Protein AF-A0A445MA29-F1 (afdb_monomer)

Radius of gyration: 37.19 Å; Cα contacts (8 Å, |Δi|>4): 54; chains: 1; bounding box: 99×43×76 Å

Mean predicted aligned error: 20.13 Å

Secondary structure (DSSP, 8-state):
----------------------------------------HHHHHHHHHHHHHHHHHHHHHHHHHHHHTTTT--S--SS-TT-SS-HHHHSPPPPTT--------B-SSS-HHHHHHHHHHHHHHTT--HHHHHHHHHHTB-GGGG-

Sequence (147 aa):
MTHYVNNLPHFSSESDQAPSGDAAKRSEPAPSASSRSFPDPDTLSYSTDSLREQLRLVNQMIYDVRRTQRTKDEHGDGPLRCSPFVQEIQDAPIPSHFRLPMLEAYDGSSNLTEHVTAFHVQMTLYGMSDAIMCQAFLTTLRGIARG

Structure (mmCIF, N/CA/C/O backbone):
data_AF-A0A445MA29-F1
#
_entry.id   AF-A0A445MA29-F1
#
loop_
_atom_site.group_PDB
_atom_site.id
_atom_site.type_symbol
_atom_site.label_atom_id
_atom_site.label_alt_id
_atom_site.label_comp_id
_atom_site.label_asym_id
_atom_site.label_entity_id
_atom_site.label_seq_id
_atom_site.pdbx_PDB_ins_code
_atom_site.Cartn_x
_atom_site.Cartn_y
_atom_site.Cartn_z
_atom_site.occupancy
_atom_site.B_iso_or_equiv
_atom_site.auth_seq_id
_atom_site.auth_comp_id
_atom_site.auth_asym_id
_atom_site.auth_atom_id
_atom_site.pdbx_PDB_model_num
ATOM 1 N N . MET A 1 1 ? 29.373 -14.436 -48.875 1.00 37.41 1 MET A N 1
ATOM 2 C CA . MET A 1 1 ? 30.508 -15.315 -49.219 1.00 37.41 1 MET A CA 1
ATOM 3 C C . MET A 1 1 ? 31.718 -14.404 -49.406 1.00 37.41 1 MET A C 1
ATOM 5 O O . MET A 1 1 ? 31.734 -13.678 -50.385 1.00 37.41 1 MET A O 1
ATOM 9 N N . THR A 1 2 ? 32.387 -14.080 -48.291 1.00 41.22 2 THR A N 1
ATOM 10 C CA . THR A 1 2 ? 33.820 -14.361 -48.008 1.00 41.22 2 THR A CA 1
ATOM 11 C C . THR A 1 2 ? 34.720 -13.184 -48.465 1.00 41.22 2 THR A C 1
ATOM 13 O O . THR A 1 2 ? 34.418 -12.552 -49.461 1.00 41.22 2 THR A O 1
ATOM 16 N N . HIS A 1 3 ? 35.769 -12.714 -47.784 1.00 51.44 3 HIS A N 1
ATOM 17 C CA . HIS A 1 3 ? 36.640 -13.259 -46.742 1.00 51.44 3 HIS A CA 1
ATOM 18 C C . HIS A 1 3 ? 37.098 -12.123 -45.797 1.00 51.44 3 HIS A C 1
ATOM 20 O O . HIS A 1 3 ? 37.588 -11.098 -46.266 1.00 51.44 3 HIS A O 1
ATOM 26 N N . TYR A 1 4 ? 36.978 -12.312 -44.479 1.00 45.53 4 TYR A N 1
ATOM 27 C CA . TYR A 1 4 ? 37.671 -11.493 -43.475 1.00 45.53 4 TYR A CA 1
ATOM 28 C C . TYR A 1 4 ? 39.027 -12.155 -43.204 1.00 45.53 4 TYR A C 1
ATOM 30 O O . TYR A 1 4 ? 39.082 -13.302 -42.758 1.00 45.53 4 TYR A O 1
ATOM 38 N N . VAL A 1 5 ? 40.112 -11.473 -43.560 1.00 48.50 5 VAL A N 1
ATOM 39 C CA . VAL A 1 5 ? 41.488 -11.956 -43.396 1.00 48.50 5 VAL A CA 1
ATOM 40 C C . VAL A 1 5 ? 41.967 -11.668 -41.973 1.00 48.50 5 VAL A C 1
ATOM 42 O O . VAL A 1 5 ? 42.330 -10.546 -41.636 1.00 48.50 5 VAL A O 1
ATOM 45 N N . ASN A 1 6 ? 41.958 -12.695 -41.124 1.00 43.78 6 ASN A N 1
ATOM 46 C CA . ASN A 1 6 ? 42.646 -12.668 -39.837 1.00 43.78 6 ASN A CA 1
ATOM 47 C C . ASN A 1 6 ? 44.111 -13.060 -40.048 1.00 43.78 6 ASN A C 1
ATOM 49 O O . ASN A 1 6 ? 44.419 -14.233 -40.240 1.00 43.78 6 ASN A O 1
ATOM 53 N N . ASN A 1 7 ? 45.002 -12.072 -39.987 1.00 45.50 7 ASN A N 1
ATOM 54 C CA . ASN A 1 7 ? 46.437 -12.282 -39.826 1.00 45.50 7 ASN A CA 1
ATOM 55 C C . ASN A 1 7 ? 46.759 -12.269 -38.326 1.00 45.50 7 ASN A C 1
ATOM 57 O O . ASN A 1 7 ? 46.736 -11.208 -37.706 1.00 45.50 7 ASN A O 1
ATOM 61 N N . LEU A 1 8 ? 47.067 -13.432 -37.749 1.00 46.25 8 LEU A N 1
ATOM 62 C CA . LEU A 1 8 ? 47.659 -13.550 -36.414 1.00 46.25 8 LEU A CA 1
ATOM 63 C C . LEU A 1 8 ? 49.019 -14.254 -36.558 1.00 46.25 8 LEU A C 1
ATOM 65 O O . LEU A 1 8 ? 49.078 -15.287 -37.228 1.00 46.25 8 LEU A O 1
ATOM 69 N N . PRO A 1 9 ? 50.118 -13.712 -36.003 1.00 53.41 9 PRO A N 1
ATOM 70 C CA . PRO A 1 9 ? 51.442 -14.271 -36.226 1.00 53.41 9 PRO A CA 1
ATOM 71 C C . PRO A 1 9 ? 51.655 -15.562 -35.427 1.00 53.41 9 PRO A C 1
ATOM 73 O O . PRO A 1 9 ? 51.328 -15.661 -34.245 1.00 53.41 9 PRO A O 1
ATOM 76 N N . HIS A 1 10 ? 52.233 -16.539 -36.121 1.00 46.25 10 HIS A N 1
ATOM 77 C CA . HIS A 1 10 ? 52.768 -17.791 -35.603 1.00 46.25 10 HIS A CA 1
ATOM 78 C C . HIS A 1 10 ? 53.838 -17.528 -34.530 1.00 46.25 10 HIS A C 1
ATOM 80 O O . HIS A 1 10 ? 54.829 -16.850 -34.799 1.00 46.25 10 HIS A O 1
ATOM 86 N N . PHE A 1 11 ? 53.682 -18.112 -33.341 1.00 40.25 11 PHE A N 1
ATOM 87 C CA . PHE A 1 11 ? 54.782 -18.261 -32.387 1.00 40.25 11 PHE A CA 1
ATOM 88 C C . PHE A 1 11 ? 55.570 -19.528 -32.745 1.00 40.25 11 PHE A C 1
ATOM 90 O O . PHE A 1 11 ? 55.042 -20.635 -32.656 1.00 40.25 11 PHE A O 1
ATOM 97 N N . SER A 1 12 ? 56.821 -19.361 -33.178 1.00 41.19 12 SER A N 1
ATOM 98 C CA . SER A 1 12 ? 57.777 -20.457 -33.366 1.00 41.19 12 SER A CA 1
ATOM 99 C C . SER A 1 12 ? 58.316 -20.914 -32.010 1.00 41.19 12 SER A C 1
ATOM 101 O O . SER A 1 12 ? 58.897 -20.117 -31.275 1.00 41.19 12 SER A O 1
ATOM 103 N N . SER A 1 13 ? 58.149 -22.195 -31.686 1.00 42.84 13 SER A N 1
ATOM 104 C CA . SER A 1 13 ? 58.848 -22.858 -30.583 1.00 42.84 13 SER A CA 1
ATOM 105 C C . SER A 1 13 ? 59.940 -23.742 -31.164 1.00 42.84 13 SER A C 1
ATOM 107 O O . SER A 1 13 ? 59.623 -24.769 -31.747 1.00 42.84 13 SER A O 1
ATOM 109 N N . GLU A 1 14 ? 61.204 -23.355 -31.000 1.00 37.28 14 GLU A N 1
ATOM 110 C CA . GLU A 1 14 ? 62.332 -24.278 -31.145 1.00 37.28 14 GLU A CA 1
ATOM 111 C C . GLU A 1 14 ? 63.560 -23.727 -30.411 1.00 37.28 14 GLU A C 1
ATOM 113 O O . GLU A 1 14 ? 64.074 -22.663 -30.756 1.00 37.28 14 GLU A O 1
ATOM 118 N N . SER A 1 15 ? 64.017 -24.443 -29.383 1.00 41.97 15 SER A N 1
ATOM 119 C CA . SER A 1 15 ? 65.421 -24.438 -28.965 1.00 41.97 15 SER A CA 1
ATOM 120 C C . SER A 1 15 ? 65.683 -25.655 -28.075 1.00 41.97 15 SER A C 1
ATOM 122 O O . SER A 1 15 ? 65.501 -25.608 -26.860 1.00 41.97 15 SER A O 1
ATOM 124 N N . ASP A 1 16 ? 66.093 -26.751 -28.707 1.00 48.88 16 ASP A N 1
ATOM 125 C CA . ASP A 1 16 ? 66.859 -27.819 -28.068 1.00 48.88 16 ASP A CA 1
ATOM 126 C C . ASP A 1 16 ? 68.346 -27.556 -28.342 1.00 48.88 16 ASP A C 1
ATOM 128 O O . ASP A 1 16 ? 68.702 -27.372 -29.502 1.00 48.88 16 ASP A O 1
ATOM 132 N N . GLN A 1 17 ? 69.189 -27.528 -27.295 1.00 35.84 17 GLN A N 1
ATOM 133 C CA . GLN A 1 17 ? 70.524 -28.165 -27.222 1.00 35.84 17 GLN A CA 1
ATOM 134 C C . GLN A 1 17 ? 71.219 -27.812 -25.876 1.00 35.84 17 GLN A C 1
ATOM 136 O O . GLN A 1 17 ? 71.584 -26.666 -25.627 1.00 35.84 17 GLN A O 1
ATOM 141 N N . ALA A 1 18 ? 71.456 -28.815 -25.021 1.00 43.41 18 ALA A N 1
ATOM 142 C CA . ALA A 1 18 ? 72.474 -28.827 -23.943 1.00 43.41 18 ALA A CA 1
ATOM 143 C C . ALA A 1 18 ? 73.755 -29.546 -24.481 1.00 43.41 18 ALA A C 1
ATOM 145 O O . ALA A 1 18 ? 73.629 -30.112 -25.573 1.00 43.41 18 ALA A O 1
ATOM 146 N N . PRO A 1 19 ? 74.948 -29.653 -23.816 1.00 55.12 19 PRO A N 1
ATOM 147 C CA . PRO A 1 19 ? 75.119 -29.994 -22.387 1.00 55.12 19 PRO A CA 1
ATOM 148 C C . PRO A 1 19 ? 76.464 -29.558 -21.721 1.00 55.12 19 PRO A C 1
ATOM 150 O O . PRO A 1 19 ? 77.256 -28.816 -22.291 1.00 55.12 19 PRO A O 1
ATOM 153 N N . SER A 1 20 ? 76.746 -30.154 -20.550 1.00 37.94 20 SER A N 1
ATOM 154 C CA . SER A 1 20 ? 78.060 -30.326 -19.888 1.00 37.94 20 SER A CA 1
ATOM 155 C C . SER A 1 20 ? 78.390 -29.268 -18.831 1.00 37.94 20 SER A C 1
ATOM 157 O O . SER A 1 20 ? 78.545 -28.101 -19.145 1.00 37.94 20 SER A O 1
ATOM 159 N N . GLY A 1 21 ? 78.545 -29.562 -17.544 1.00 37.03 21 GLY A N 1
ATOM 160 C CA . GLY A 1 21 ? 78.676 -30.820 -16.819 1.00 37.03 21 GLY A CA 1
ATOM 161 C C . GLY A 1 21 ? 79.677 -30.563 -15.695 1.00 37.03 21 GLY A C 1
ATOM 162 O O . GLY A 1 21 ? 80.783 -30.143 -15.997 1.00 37.03 21 GLY A O 1
ATOM 163 N N . ASP A 1 22 ? 79.300 -30.764 -14.432 1.00 37.75 22 ASP A N 1
ATOM 164 C CA . ASP A 1 22 ? 80.197 -31.422 -13.479 1.00 37.75 22 ASP A CA 1
ATOM 165 C C . ASP A 1 22 ? 79.484 -31.821 -12.186 1.00 37.75 22 ASP A C 1
ATOM 167 O O . ASP A 1 22 ? 78.630 -31.115 -11.648 1.00 37.75 22 ASP A O 1
ATOM 171 N N . ALA A 1 23 ? 79.834 -33.014 -11.724 1.00 49.81 23 ALA A N 1
ATOM 172 C CA . ALA A 1 23 ? 79.249 -33.693 -10.587 1.00 49.81 23 ALA A CA 1
ATOM 173 C C . ALA A 1 23 ? 80.063 -33.428 -9.314 1.00 49.81 23 ALA A C 1
ATOM 175 O O . ALA A 1 23 ? 81.262 -33.685 -9.283 1.00 49.81 23 ALA A O 1
ATOM 176 N N . ALA A 1 24 ? 79.406 -33.054 -8.212 1.00 45.00 24 ALA A N 1
ATOM 177 C CA . ALA A 1 24 ? 79.986 -33.205 -6.877 1.00 45.00 24 ALA A CA 1
ATOM 178 C C . ALA A 1 24 ? 78.914 -33.462 -5.803 1.00 45.00 24 ALA A C 1
ATOM 180 O O . ALA A 1 24 ? 78.226 -32.572 -5.320 1.00 45.00 24 ALA A O 1
ATOM 181 N N . LYS A 1 25 ? 78.792 -34.751 -5.476 1.00 50.47 25 LYS A N 1
ATOM 182 C CA . LYS A 1 25 ? 78.419 -35.384 -4.199 1.00 50.47 25 LYS A CA 1
ATOM 183 C C . LYS A 1 25 ? 77.868 -34.504 -3.052 1.00 50.47 25 LYS A C 1
ATOM 185 O O . LYS A 1 25 ? 78.606 -33.766 -2.417 1.00 50.47 25 LYS A O 1
ATOM 190 N N . ARG A 1 26 ? 76.636 -34.860 -2.655 1.00 47.38 26 ARG A N 1
ATOM 191 C CA . ARG A 1 26 ? 76.197 -35.292 -1.303 1.00 47.38 26 ARG A CA 1
ATOM 192 C C . ARG A 1 26 ? 76.564 -34.389 -0.110 1.00 47.38 26 ARG A C 1
ATOM 194 O O . ARG A 1 26 ? 77.706 -34.404 0.335 1.00 47.38 26 ARG A O 1
ATOM 201 N N . SER A 1 27 ? 75.546 -33.833 0.554 1.00 42.06 27 SER A N 1
ATOM 202 C CA . SER A 1 27 ? 75.093 -34.205 1.919 1.00 42.06 27 SER A CA 1
ATOM 203 C C . SER A 1 27 ? 74.172 -33.111 2.477 1.00 42.06 27 SER A C 1
ATOM 205 O O . SER A 1 27 ? 74.617 -31.983 2.654 1.00 42.06 27 SER A O 1
ATOM 207 N N . GLU A 1 28 ? 72.920 -33.441 2.807 1.00 49.16 28 GLU A N 1
ATOM 208 C CA . GLU A 1 28 ? 72.206 -32.691 3.852 1.00 49.16 28 GLU A CA 1
ATOM 209 C C . GLU A 1 28 ? 72.849 -32.997 5.209 1.00 49.16 28 GLU A C 1
ATOM 211 O O . GLU A 1 28 ? 73.175 -34.155 5.495 1.00 49.16 28 GLU A O 1
ATOM 216 N N . PRO A 1 29 ? 73.009 -31.966 6.048 1.00 41.38 29 PRO A N 1
ATOM 217 C CA . PRO A 1 29 ? 72.404 -32.044 7.374 1.00 41.38 29 PRO A CA 1
ATOM 218 C C . PRO A 1 29 ? 71.803 -30.701 7.844 1.00 41.38 29 PRO A C 1
ATOM 220 O O . PRO A 1 29 ? 72.526 -29.721 7.953 1.00 41.38 29 PRO A O 1
ATOM 223 N N . ALA A 1 30 ? 70.501 -30.723 8.164 1.00 51.03 30 ALA A N 1
ATOM 224 C CA . ALA A 1 30 ? 69.778 -30.073 9.280 1.00 51.03 30 ALA A CA 1
ATOM 225 C C . ALA A 1 30 ? 70.009 -28.570 9.654 1.00 51.03 30 ALA A C 1
ATOM 227 O O . ALA A 1 30 ? 71.062 -27.980 9.442 1.00 51.03 30 ALA A O 1
ATOM 228 N N . PRO A 1 31 ? 68.992 -27.906 10.246 1.00 50.22 31 PRO A N 1
ATOM 229 C CA . PRO A 1 31 ? 68.698 -26.491 10.035 1.00 50.22 31 PRO A CA 1
ATOM 230 C C . PRO A 1 31 ? 69.471 -25.566 10.984 1.00 50.22 31 PRO A C 1
ATOM 232 O O . PRO A 1 31 ? 69.507 -25.783 12.193 1.00 50.22 31 PRO A O 1
ATOM 235 N N . SER A 1 32 ? 70.028 -24.476 10.452 1.00 44.81 32 SER A N 1
ATOM 236 C CA . SER A 1 32 ? 70.578 -23.391 11.272 1.00 44.81 32 SER A CA 1
ATOM 237 C C . SER A 1 32 ? 69.551 -22.271 11.416 1.00 44.81 32 SER A C 1
ATOM 239 O O . SER A 1 32 ? 69.158 -21.620 10.45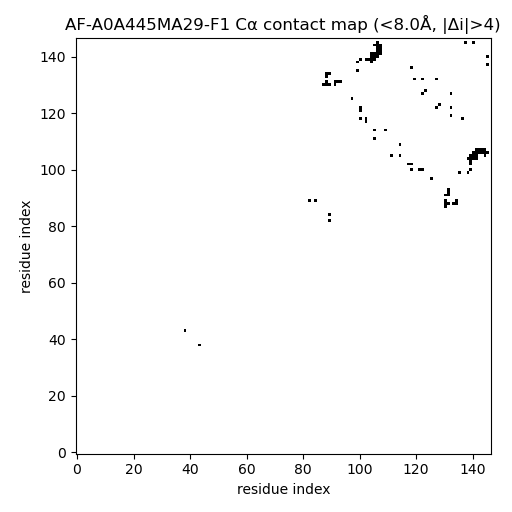1 1.00 44.81 32 SER A O 1
ATOM 241 N N . ALA A 1 33 ? 69.097 -22.126 12.658 1.00 52.62 33 ALA A N 1
ATOM 242 C CA . ALA A 1 33 ? 68.126 -21.183 13.183 1.00 52.62 33 ALA A CA 1
ATOM 243 C C . ALA A 1 33 ? 68.180 -19.781 12.546 1.00 52.62 33 ALA A C 1
ATOM 245 O O . ALA A 1 33 ? 69.069 -18.980 12.828 1.00 52.62 33 ALA A O 1
ATOM 246 N N . SER A 1 34 ? 67.144 -19.441 11.774 1.00 52.72 34 SER A N 1
ATOM 247 C CA . SER A 1 34 ? 66.673 -18.060 11.725 1.00 52.72 34 SER A CA 1
ATOM 248 C C . SER A 1 34 ? 65.843 -17.853 12.985 1.00 52.72 34 SER A C 1
ATOM 250 O O . SER A 1 34 ? 64.715 -18.342 13.082 1.00 52.72 34 SER A O 1
ATOM 252 N N . SER A 1 35 ? 66.437 -17.198 13.979 1.00 49.97 35 SER A N 1
ATOM 253 C CA . SER A 1 35 ? 65.765 -16.756 15.196 1.00 49.97 35 SER A CA 1
ATOM 254 C C . SER A 1 35 ? 64.657 -15.766 14.832 1.00 49.97 35 SER A C 1
ATOM 256 O O . SER A 1 35 ? 64.826 -14.551 14.918 1.00 49.97 35 SER A O 1
ATOM 258 N N . ARG A 1 36 ? 63.499 -16.282 14.409 1.00 58.41 36 ARG A N 1
ATOM 259 C CA . ARG A 1 36 ? 62.233 -15.568 14.534 1.00 58.41 36 ARG A CA 1
ATOM 260 C C . ARG A 1 36 ? 62.003 -15.419 16.029 1.00 58.41 36 ARG A C 1
ATOM 262 O O . ARG A 1 36 ? 61.590 -16.367 16.689 1.00 58.41 36 ARG A O 1
ATOM 269 N N . SER A 1 37 ? 62.324 -14.241 16.554 1.00 59.72 37 SER A N 1
ATOM 270 C CA . SER A 1 37 ? 61.771 -13.802 17.828 1.00 59.72 37 SER A CA 1
ATOM 271 C C . SER A 1 37 ? 60.254 -13.904 17.695 1.00 59.72 37 SER A C 1
ATOM 273 O O . SER A 1 37 ? 59.644 -13.179 16.905 1.00 59.72 37 SER A O 1
ATOM 275 N N . PHE A 1 38 ? 59.666 -14.895 18.361 1.00 61.19 38 PHE A N 1
ATOM 276 C CA . PHE A 1 38 ? 58.225 -14.968 18.517 1.00 61.19 38 PHE A CA 1
ATOM 277 C C . PHE A 1 38 ? 57.830 -13.751 19.359 1.00 61.19 38 PHE A C 1
ATOM 279 O O . PHE A 1 38 ? 58.426 -13.561 20.422 1.00 61.19 38 PHE A O 1
ATOM 286 N N . PRO A 1 39 ? 56.906 -12.892 18.893 1.00 62.53 39 PRO A N 1
ATOM 287 C CA . PRO A 1 39 ? 56.434 -11.791 19.716 1.00 62.53 39 PRO A CA 1
ATOM 288 C C . PRO A 1 39 ? 55.879 -12.362 21.023 1.00 62.53 39 PRO A C 1
ATOM 290 O O . PRO A 1 39 ? 55.182 -13.378 21.011 1.00 62.53 39 PRO A O 1
ATOM 293 N N . ASP A 1 40 ? 56.255 -11.720 22.126 1.00 60.44 40 ASP A N 1
ATOM 294 C CA . ASP A 1 40 ? 55.889 -12.083 23.493 1.00 60.44 40 ASP A CA 1
ATOM 295 C C . ASP A 1 40 ? 54.380 -12.411 23.586 1.00 60.44 40 ASP A C 1
ATOM 297 O O . ASP A 1 40 ? 53.569 -11.575 23.156 1.00 60.44 40 ASP A O 1
ATOM 301 N N . PRO A 1 41 ? 53.978 -13.610 24.068 1.00 60.84 41 PRO A N 1
ATOM 302 C CA . PRO A 1 41 ? 52.575 -14.036 24.123 1.00 60.84 41 PRO A CA 1
ATOM 303 C C . PRO A 1 41 ? 51.666 -13.017 24.817 1.00 60.84 41 PRO A C 1
ATOM 305 O O . PRO A 1 41 ? 50.512 -12.847 24.413 1.00 60.84 41 PRO A O 1
ATOM 308 N N . ASP A 1 42 ? 52.204 -12.281 25.786 1.00 58.53 42 ASP A N 1
ATOM 309 C CA . ASP A 1 42 ? 51.459 -11.281 26.541 1.00 58.53 42 ASP A CA 1
ATOM 310 C C . ASP A 1 42 ? 51.049 -10.097 25.646 1.00 58.53 42 ASP A C 1
ATOM 312 O O . ASP A 1 42 ? 49.918 -9.617 25.721 1.00 58.53 42 ASP A O 1
ATOM 316 N N . THR A 1 43 ? 51.899 -9.694 24.692 1.00 60.50 43 THR A N 1
ATOM 317 C CA . THR A 1 43 ? 51.617 -8.579 23.764 1.00 60.50 43 THR A CA 1
ATOM 318 C C . THR A 1 43 ? 50.482 -8.910 22.786 1.00 60.50 43 THR A C 1
ATOM 320 O O . THR A 1 43 ? 49.668 -8.044 22.453 1.00 60.50 43 THR A O 1
ATOM 323 N N . LEU A 1 44 ? 50.381 -10.169 22.342 1.00 60.16 44 LEU A N 1
ATOM 324 C CA . LEU A 1 44 ? 49.274 -10.625 21.492 1.00 60.16 44 LEU A CA 1
ATOM 325 C C . LEU A 1 44 ? 47.985 -10.847 22.295 1.00 60.16 44 LEU A C 1
ATOM 327 O O . LEU A 1 44 ? 46.910 -10.537 2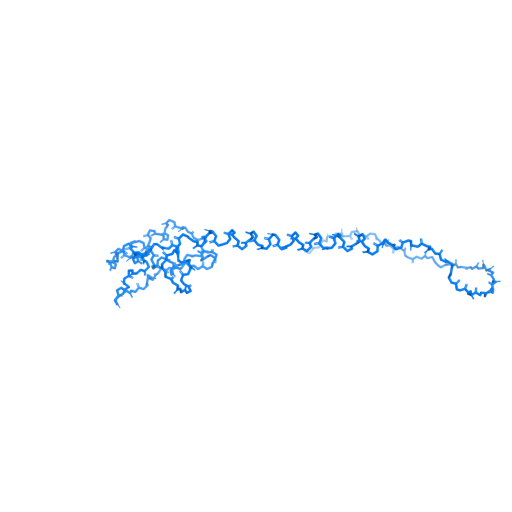1.781 1.00 60.16 44 LEU A O 1
ATOM 331 N N . SER A 1 45 ? 48.075 -11.298 23.552 1.00 69.38 45 SER A N 1
ATOM 332 C CA . SER A 1 45 ? 46.905 -11.468 24.425 1.00 69.38 45 SER A CA 1
ATOM 333 C C . SER A 1 45 ? 46.168 -10.144 24.617 1.00 69.38 45 SER A C 1
ATOM 335 O O . SER A 1 45 ? 45.007 -10.043 24.222 1.00 69.38 45 SER A O 1
ATOM 337 N N . TYR A 1 46 ? 46.863 -9.093 25.076 1.00 66.56 46 TYR A N 1
ATOM 338 C CA . TYR A 1 46 ? 46.256 -7.771 25.288 1.00 66.56 46 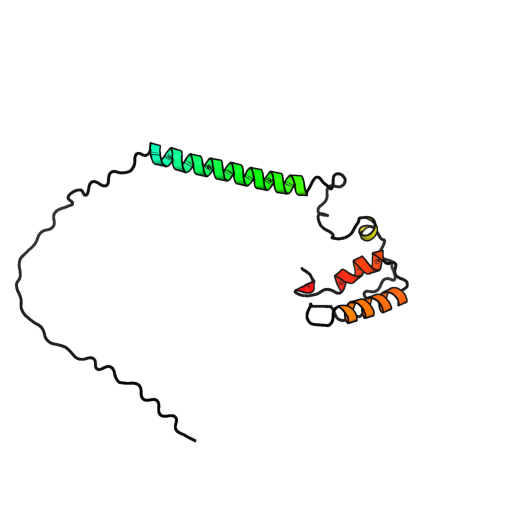TYR A CA 1
ATOM 339 C C . TYR A 1 46 ? 45.628 -7.191 24.012 1.00 66.56 46 TYR A C 1
ATOM 341 O O . TYR A 1 46 ? 44.573 -6.555 24.064 1.00 66.56 46 TYR A O 1
ATOM 349 N N . SER A 1 47 ? 46.242 -7.437 22.850 1.00 80.56 47 SER A N 1
ATOM 350 C CA . SER A 1 47 ? 45.706 -7.019 21.550 1.00 80.56 47 SER A CA 1
ATOM 351 C C . SER A 1 47 ? 44.405 -7.751 21.199 1.00 80.56 47 SER A C 1
ATOM 353 O O . SER A 1 47 ? 43.422 -7.118 20.806 1.00 80.56 47 SER A O 1
ATOM 355 N N . THR A 1 48 ? 44.360 -9.071 21.387 1.00 81.56 48 THR A N 1
ATOM 356 C CA . THR A 1 48 ? 43.158 -9.871 21.106 1.00 81.56 48 THR A CA 1
ATOM 357 C C . THR A 1 48 ? 42.032 -9.635 22.110 1.00 81.56 48 THR A C 1
ATOM 359 O O . THR A 1 48 ? 40.863 -9.616 21.720 1.00 81.56 48 THR A O 1
ATOM 362 N N . ASP A 1 49 ? 42.366 -9.387 23.376 1.00 85.81 49 ASP A N 1
ATOM 363 C CA . ASP A 1 49 ? 41.401 -9.053 24.420 1.00 85.81 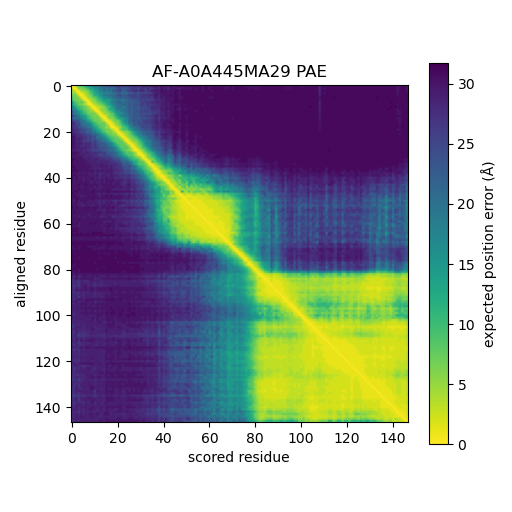49 ASP A CA 1
ATOM 364 C C . ASP A 1 49 ? 40.780 -7.673 24.165 1.00 85.81 49 ASP A C 1
ATOM 366 O O . ASP A 1 49 ? 39.561 -7.525 24.233 1.00 85.81 49 ASP A O 1
ATOM 370 N N . SER A 1 50 ? 41.580 -6.690 23.739 1.00 92.00 50 SER A N 1
ATOM 371 C CA . SER A 1 50 ? 41.083 -5.373 23.317 1.00 92.00 50 SER A CA 1
ATOM 372 C C . SER A 1 50 ? 40.084 -5.471 22.156 1.00 92.00 50 SER A C 1
ATOM 374 O O . SER A 1 50 ? 39.007 -4.875 22.206 1.00 92.00 50 SER A O 1
ATOM 376 N N . LEU A 1 51 ? 40.377 -6.287 21.135 1.00 92.00 51 LEU A N 1
ATOM 377 C CA . LEU A 1 51 ? 39.456 -6.512 20.012 1.00 92.00 51 LEU A CA 1
ATOM 378 C C . LEU A 1 51 ? 38.171 -7.230 20.440 1.00 92.00 51 LEU A C 1
ATOM 380 O O . LEU A 1 51 ? 37.086 -6.908 19.950 1.00 92.00 51 LEU A O 1
ATOM 384 N N . ARG A 1 52 ? 38.273 -8.185 21.371 1.00 92.31 52 ARG A N 1
ATOM 385 C CA . ARG A 1 52 ? 37.110 -8.875 21.937 1.00 92.31 52 ARG A CA 1
ATOM 386 C C . ARG A 1 52 ? 36.206 -7.896 22.677 1.00 92.31 52 ARG A C 1
ATOM 388 O O . ARG A 1 52 ? 34.997 -7.920 22.458 1.00 92.31 52 ARG A O 1
ATOM 395 N N . GLU A 1 53 ? 36.772 -7.016 23.494 1.00 94.94 53 GLU A N 1
ATOM 396 C CA . GLU A 1 53 ? 36.001 -6.006 24.219 1.00 94.94 53 GLU A CA 1
ATOM 397 C C . GLU A 1 53 ? 35.392 -4.960 23.277 1.00 94.94 53 GLU A C 1
ATOM 399 O O . GLU A 1 53 ? 34.213 -4.631 23.405 1.00 94.94 53 GLU A O 1
ATOM 404 N N . GLN A 1 54 ? 36.117 -4.523 22.242 1.00 95.19 54 GLN A N 1
ATOM 405 C CA . GLN A 1 54 ? 35.550 -3.654 21.204 1.00 95.19 54 GLN A CA 1
ATOM 406 C C . GLN A 1 54 ? 34.362 -4.307 20.483 1.00 95.19 54 GLN A C 1
ATOM 408 O O . GLN A 1 54 ? 33.331 -3.662 20.290 1.00 95.19 54 GLN A O 1
ATOM 413 N N . LEU A 1 55 ? 34.452 -5.596 20.138 1.00 95.81 55 LEU A N 1
ATOM 414 C CA . LEU A 1 55 ? 33.344 -6.333 19.527 1.00 95.81 55 LEU A CA 1
ATOM 415 C C . LEU A 1 55 ? 32.133 -6.430 20.468 1.00 95.81 55 LEU A C 1
ATOM 417 O O . LEU A 1 55 ? 30.992 -6.315 20.016 1.00 95.81 55 LEU A O 1
ATOM 421 N N . ARG A 1 56 ? 32.356 -6.607 21.777 1.00 96.19 56 ARG A N 1
ATOM 422 C CA . ARG A 1 56 ? 31.275 -6.604 22.777 1.00 96.19 56 ARG A CA 1
ATOM 423 C C . ARG A 1 56 ? 30.580 -5.251 22.842 1.00 96.19 56 ARG A C 1
ATOM 425 O O . ARG A 1 56 ? 29.352 -5.222 22.795 1.00 96.19 56 ARG A O 1
ATOM 432 N N . LEU A 1 57 ? 31.343 -4.160 22.878 1.00 96.62 57 LEU A N 1
ATOM 433 C CA . LEU A 1 57 ? 30.801 -2.799 22.898 1.00 96.62 57 LEU A CA 1
ATOM 434 C C . LEU A 1 57 ? 30.002 -2.485 21.629 1.00 96.62 57 LEU A C 1
ATOM 436 O O . LEU A 1 57 ? 28.904 -1.939 21.713 1.00 96.62 57 LEU A O 1
ATOM 440 N N . VAL A 1 58 ? 30.499 -2.883 20.456 1.00 96.19 58 VAL A N 1
ATOM 441 C CA . VAL A 1 58 ? 29.778 -2.701 19.187 1.00 96.19 58 VAL A CA 1
ATOM 442 C C . VAL A 1 58 ? 28.479 -3.505 19.175 1.00 96.19 58 VAL A C 1
ATOM 444 O O . VAL A 1 58 ? 27.427 -2.962 18.841 1.00 96.19 58 VAL A O 1
ATOM 447 N N . ASN A 1 59 ? 28.511 -4.774 19.589 1.00 94.81 59 ASN A N 1
ATOM 448 C CA . ASN A 1 59 ? 27.309 -5.606 19.660 1.00 94.81 59 ASN A CA 1
ATOM 449 C C . ASN A 1 59 ? 26.282 -5.056 20.659 1.00 94.81 59 ASN A C 1
ATOM 451 O O . ASN A 1 59 ? 25.081 -5.082 20.382 1.00 94.81 59 ASN A O 1
ATOM 455 N N . GLN A 1 60 ? 26.746 -4.514 21.786 1.00 95.31 60 GLN A N 1
ATOM 456 C CA . GLN A 1 60 ? 25.898 -3.855 22.773 1.00 95.31 60 GLN A CA 1
ATOM 457 C C . GLN A 1 60 ? 25.262 -2.584 22.205 1.00 95.31 60 GLN A C 1
ATOM 459 O O . GLN A 1 60 ? 24.046 -2.433 22.264 1.00 95.31 60 GLN A O 1
ATOM 464 N N . MET A 1 61 ? 26.047 -1.718 21.563 1.00 94.75 61 MET A N 1
ATOM 465 C CA . MET A 1 61 ? 25.532 -0.503 20.934 1.00 94.75 61 MET A CA 1
ATOM 466 C C . MET A 1 61 ? 24.513 -0.826 19.832 1.00 94.75 61 MET A C 1
ATOM 468 O O . MET A 1 61 ? 23.478 -0.174 19.741 1.00 94.75 61 MET A O 1
ATOM 472 N N . ILE A 1 62 ? 24.754 -1.859 19.017 1.00 94.69 62 ILE A N 1
ATOM 473 C CA . ILE A 1 62 ? 23.794 -2.326 18.003 1.00 94.69 62 ILE A CA 1
ATOM 474 C C . ILE A 1 62 ? 22.488 -2.774 18.662 1.00 94.69 62 ILE A C 1
ATOM 476 O O . ILE A 1 62 ? 21.405 -2.468 18.157 1.00 94.69 62 ILE A O 1
ATOM 480 N N . TYR A 1 63 ? 22.573 -3.498 19.778 1.00 92.25 63 TYR A N 1
ATOM 481 C CA . TYR A 1 63 ? 21.399 -3.907 20.537 1.00 92.25 63 TYR A CA 1
ATOM 482 C C . TYR A 1 63 ? 20.636 -2.698 21.090 1.00 92.25 63 TYR A C 1
ATOM 484 O O . TYR A 1 63 ? 19.426 -2.612 20.895 1.00 92.25 63 TYR A O 1
ATOM 492 N N . ASP A 1 64 ? 21.330 -1.737 21.694 1.00 91.00 64 ASP A N 1
ATOM 493 C CA . ASP A 1 64 ? 20.727 -0.543 22.289 1.00 91.00 64 ASP A CA 1
ATOM 494 C C . ASP A 1 64 ? 20.093 0.373 21.236 1.00 91.00 64 ASP A C 1
ATOM 496 O O . ASP A 1 64 ? 18.975 0.856 21.414 1.00 91.00 64 ASP A O 1
ATOM 500 N N . VAL A 1 65 ? 20.734 0.547 20.081 1.00 89.00 65 VAL A N 1
ATOM 501 C CA . VAL A 1 65 ? 20.164 1.284 18.944 1.00 89.00 65 VAL A CA 1
ATOM 502 C C . VAL A 1 65 ? 18.911 0.578 18.418 1.00 89.00 65 VAL A C 1
ATOM 504 O O . VAL A 1 65 ? 17.879 1.211 18.211 1.00 89.00 65 VAL A O 1
ATOM 507 N N . ARG A 1 66 ? 18.942 -0.751 18.266 1.00 85.44 66 ARG A N 1
ATOM 508 C CA . ARG A 1 66 ? 17.755 -1.527 17.863 1.00 85.44 66 ARG A CA 1
ATOM 509 C C . ARG A 1 66 ? 16.656 -1.496 18.921 1.00 85.44 66 ARG A C 1
ATOM 511 O O . ARG A 1 66 ? 15.482 -1.567 18.574 1.00 85.44 66 ARG A O 1
ATOM 518 N N . ARG A 1 67 ? 17.010 -1.413 20.203 1.00 82.81 67 ARG A N 1
ATOM 519 C CA . ARG A 1 67 ? 16.064 -1.330 21.318 1.00 82.81 67 ARG A CA 1
ATOM 520 C C . ARG A 1 67 ? 15.401 0.040 21.376 1.00 82.81 67 ARG A C 1
ATOM 522 O O . ARG A 1 67 ? 14.181 0.096 21.437 1.00 82.81 67 ARG A O 1
ATOM 529 N N . THR A 1 68 ? 16.170 1.120 21.275 1.00 71.69 68 THR A N 1
ATOM 530 C CA . THR A 1 68 ? 15.643 2.498 21.262 1.00 71.69 68 THR A CA 1
ATOM 531 C C . THR A 1 68 ? 14.757 2.765 20.044 1.00 71.69 68 THR A C 1
ATOM 533 O O . THR A 1 68 ? 13.742 3.443 20.164 1.00 71.69 68 THR A O 1
ATOM 536 N N . GLN A 1 69 ? 15.056 2.149 18.896 1.00 64.06 69 GLN A N 1
ATOM 537 C CA . GLN A 1 69 ? 14.163 2.152 17.729 1.00 64.06 69 GLN A CA 1
ATOM 538 C C . GLN A 1 69 ? 12.838 1.402 17.966 1.00 64.06 69 GLN A C 1
ATOM 540 O O . GLN A 1 69 ? 11.860 1.671 17.275 1.00 64.06 69 GLN A O 1
ATOM 545 N N . ARG A 1 70 ? 12.784 0.462 18.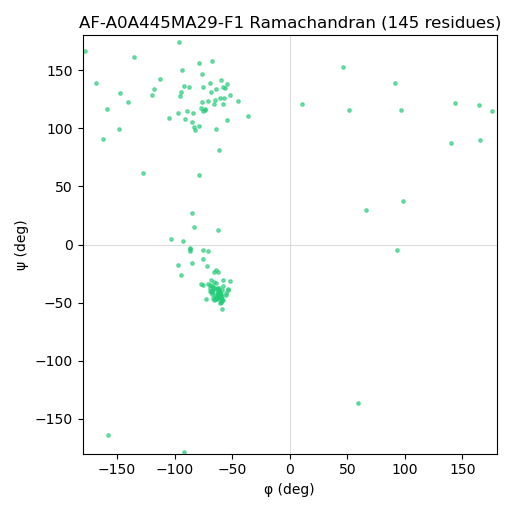923 1.00 62.22 70 ARG A N 1
ATOM 546 C CA . ARG A 1 70 ? 11.596 -0.357 19.224 1.00 62.22 70 ARG A CA 1
ATOM 547 C C . ARG A 1 70 ? 10.747 0.158 20.391 1.00 62.22 70 ARG A C 1
ATOM 549 O O . ARG A 1 70 ? 9.593 -0.239 20.510 1.00 62.22 70 ARG A O 1
ATOM 556 N N . THR A 1 71 ? 11.263 1.034 21.247 1.00 55.38 71 THR A N 1
ATOM 557 C CA . THR A 1 71 ? 10.534 1.527 22.433 1.00 55.38 71 THR A CA 1
ATOM 558 C C . THR A 1 71 ? 9.572 2.685 22.142 1.00 55.38 71 THR A C 1
ATOM 560 O O . THR A 1 71 ? 9.117 3.340 23.072 1.00 55.38 71 THR A O 1
ATOM 563 N N . LYS A 1 72 ? 9.230 2.953 20.872 1.00 57.47 72 LYS A N 1
ATOM 564 C CA . LYS A 1 72 ? 8.117 3.858 20.524 1.00 57.47 72 LYS A CA 1
ATOM 565 C C . LYS A 1 72 ? 6.752 3.149 20.461 1.00 57.47 72 LYS A C 1
ATOM 567 O O . LYS A 1 72 ? 5.739 3.818 20.319 1.00 57.47 72 LYS A O 1
ATOM 572 N N . ASP A 1 73 ? 6.723 1.831 20.650 1.00 55.19 73 ASP A N 1
ATOM 573 C CA . ASP A 1 73 ? 5.501 1.022 20.601 1.00 55.19 73 ASP A CA 1
ATOM 574 C C . ASP A 1 73 ? 5.381 0.180 21.883 1.00 55.19 73 ASP A C 1
ATOM 576 O O . ASP A 1 73 ? 5.438 -1.048 21.854 1.00 55.19 73 ASP A O 1
ATOM 580 N N . GLU A 1 74 ? 5.279 0.821 23.047 1.00 52.00 74 GLU A N 1
ATOM 581 C CA . GLU A 1 74 ? 4.768 0.118 24.225 1.00 52.00 74 GLU A CA 1
ATOM 582 C C . GLU A 1 74 ? 3.243 0.139 24.140 1.00 52.00 74 GLU A C 1
ATOM 584 O O . GLU A 1 74 ? 2.651 1.186 24.379 1.00 52.00 74 GLU A O 1
ATOM 589 N N . HIS A 1 75 ? 2.662 -0.968 23.659 1.00 53.62 75 HIS A N 1
ATOM 590 C CA . HIS A 1 75 ? 1.422 -1.655 24.082 1.00 53.62 75 HIS A CA 1
ATOM 591 C C . HIS A 1 75 ? 1.009 -2.660 22.980 1.00 53.62 75 HIS A C 1
ATOM 593 O O . HIS A 1 75 ? 0.256 -2.315 22.074 1.00 53.62 75 HIS A O 1
A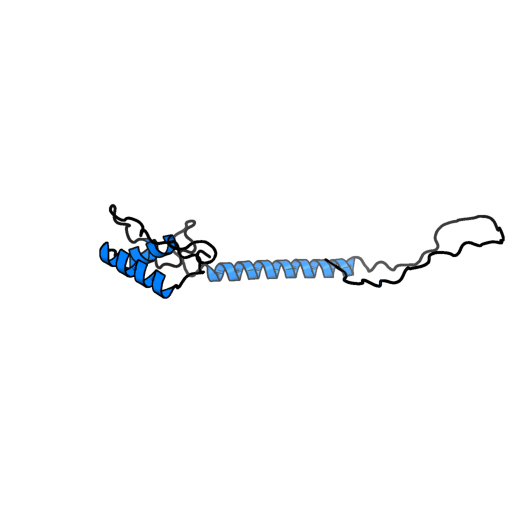TOM 599 N N . GLY A 1 76 ? 1.484 -3.913 23.062 1.00 47.81 76 GLY A N 1
ATOM 600 C CA . GLY A 1 76 ? 0.971 -5.030 22.248 1.00 47.81 76 GLY A CA 1
ATOM 601 C C . GLY A 1 76 ? 2.047 -5.983 21.723 1.00 47.81 76 GLY A C 1
ATOM 602 O O . GLY A 1 76 ? 2.544 -5.819 20.615 1.00 47.81 76 GLY A O 1
ATOM 603 N N . ASP A 1 77 ? 2.399 -6.985 22.526 1.00 56.38 77 ASP A N 1
ATOM 604 C CA . ASP A 1 77 ? 3.332 -8.065 22.191 1.00 56.38 77 ASP A CA 1
ATOM 605 C C . ASP A 1 77 ? 2.696 -9.074 21.213 1.00 56.38 77 ASP A C 1
ATOM 607 O O . ASP A 1 77 ? 1.701 -9.730 21.522 1.00 56.38 77 ASP A O 1
ATOM 611 N N . GLY A 1 78 ? 3.270 -9.177 20.015 1.00 50.66 78 GLY A N 1
ATOM 612 C CA . GLY A 1 78 ? 2.953 -10.156 18.976 1.00 50.66 78 GLY A CA 1
ATOM 613 C C . GLY A 1 78 ? 3.882 -9.969 17.765 1.00 50.66 78 GLY A C 1
ATOM 614 O O . GLY A 1 78 ? 4.530 -8.925 17.662 1.00 50.66 78 GLY A O 1
ATOM 615 N N . PRO A 1 79 ? 3.960 -10.912 16.801 1.00 52.22 79 PRO A N 1
ATOM 616 C CA . PRO A 1 79 ? 4.791 -10.796 15.588 1.00 52.22 79 PRO A CA 1
ATOM 617 C C . PRO A 1 79 ? 4.422 -9.625 14.653 1.00 52.22 79 PRO A C 1
ATOM 619 O O . PRO A 1 79 ? 4.880 -9.574 13.516 1.00 52.22 79 PRO A O 1
ATOM 622 N N . LEU A 1 80 ? 3.593 -8.684 15.106 1.00 56.53 80 LEU A N 1
ATOM 623 C CA . LEU A 1 80 ? 2.977 -7.611 14.331 1.00 56.53 80 LEU A CA 1
ATOM 624 C C . LEU A 1 80 ? 3.887 -6.386 14.201 1.00 56.53 80 LEU A C 1
ATOM 626 O O . LEU A 1 80 ? 3.421 -5.258 14.043 1.00 56.53 80 LEU A O 1
ATOM 630 N N . ARG A 1 81 ? 5.207 -6.580 14.268 1.00 60.50 81 ARG A N 1
ATOM 631 C CA . ARG A 1 81 ? 6.129 -5.491 13.966 1.00 60.50 81 ARG A CA 1
ATOM 632 C C . ARG A 1 81 ? 6.210 -5.302 12.456 1.00 60.50 81 ARG A C 1
ATOM 634 O O . ARG A 1 81 ? 6.726 -6.159 11.745 1.00 60.50 81 ARG A O 1
ATOM 641 N N . CYS A 1 82 ? 5.787 -4.103 12.056 1.00 66.62 82 CYS A N 1
ATOM 642 C CA . CYS A 1 82 ? 6.093 -3.401 10.808 1.00 66.62 82 CYS A CA 1
ATOM 643 C C . CYS A 1 82 ? 5.045 -3.487 9.686 1.00 66.62 82 CYS A C 1
ATOM 645 O O . CYS A 1 82 ? 5.416 -3.489 8.515 1.00 66.62 82 CYS A O 1
ATOM 647 N N . SER A 1 83 ? 3.745 -3.463 10.000 1.00 77.81 83 SER A N 1
ATOM 648 C CA . SER A 1 83 ? 2.813 -2.884 9.020 1.00 77.81 83 SER A CA 1
ATOM 649 C C . SER A 1 83 ? 3.155 -1.393 8.848 1.00 77.81 83 SER A C 1
ATOM 651 O O . SER A 1 83 ? 3.356 -0.713 9.856 1.00 77.81 83 SER A O 1
ATOM 653 N N . PRO A 1 84 ? 3.242 -0.855 7.615 1.00 81.50 84 PRO A N 1
ATOM 654 C CA . PRO A 1 84 ? 3.478 0.574 7.391 1.00 81.50 84 PRO A CA 1
ATOM 655 C C . PRO A 1 84 ? 2.260 1.438 7.760 1.00 81.50 84 PRO A C 1
ATOM 657 O O . PRO A 1 84 ? 2.326 2.663 7.684 1.00 81.50 84 PRO A O 1
ATOM 660 N N . PHE A 1 85 ? 1.137 0.812 8.117 1.00 86.56 85 PHE A N 1
ATOM 661 C CA . PHE A 1 85 ? -0.123 1.485 8.387 1.00 86.56 85 PHE A CA 1
ATOM 662 C C . PHE A 1 85 ? -0.322 1.813 9.865 1.00 86.56 85 PHE A C 1
ATOM 664 O O . PHE A 1 85 ? 0.113 1.079 10.748 1.00 86.56 85 PHE A O 1
ATOM 671 N N . VAL A 1 86 ? -1.050 2.896 10.136 1.00 89.75 86 VAL A N 1
ATOM 672 C CA . VAL A 1 86 ? -1.544 3.210 11.485 1.00 89.75 86 VAL A CA 1
ATOM 673 C C . VAL A 1 86 ? -2.595 2.189 11.933 1.00 89.75 86 VAL A C 1
ATOM 675 O O . VAL A 1 86 ? -3.236 1.552 11.097 1.00 89.75 86 VAL A O 1
ATOM 678 N N . GLN A 1 87 ? -2.796 2.058 13.246 1.00 88.50 87 GLN A N 1
ATOM 679 C CA . GLN A 1 87 ? -3.706 1.071 13.840 1.00 88.50 87 GLN A CA 1
ATOM 680 C C . GLN A 1 87 ? -5.133 1.145 13.265 1.00 88.50 87 GLN A C 1
ATOM 682 O O . GLN A 1 87 ? -5.714 0.115 12.954 1.00 88.50 87 GLN A O 1
ATOM 687 N N . GLU A 1 88 ? -5.655 2.352 13.016 1.00 90.62 88 GLU A N 1
ATOM 688 C CA . GLU A 1 88 ? -6.973 2.570 12.393 1.00 90.62 88 GLU A CA 1
ATOM 689 C C . GLU A 1 88 ? -7.117 1.862 11.038 1.00 90.62 88 GLU A C 1
ATOM 691 O O . GLU A 1 88 ? -8.145 1.255 10.749 1.00 90.62 88 GLU A O 1
ATOM 696 N N . ILE A 1 89 ? -6.069 1.910 10.213 1.00 91.56 89 ILE A N 1
ATOM 697 C CA . ILE A 1 89 ? -6.055 1.240 8.914 1.00 91.56 89 ILE A CA 1
ATOM 698 C C . ILE A 1 89 ? -5.864 -0.263 9.098 1.00 91.56 89 ILE A C 1
ATOM 700 O O . ILE A 1 89 ? -6.424 -1.023 8.324 1.00 91.56 89 ILE A O 1
ATOM 704 N N . GLN A 1 90 ? -5.093 -0.719 10.087 1.00 89.31 90 GLN A N 1
ATOM 705 C CA . GLN A 1 90 ? -4.877 -2.152 10.332 1.00 89.31 90 GLN A CA 1
ATOM 706 C C . GLN A 1 90 ? -6.135 -2.855 10.855 1.00 89.31 90 GLN A C 1
ATOM 708 O O . GLN A 1 90 ? -6.446 -3.956 10.409 1.00 89.31 90 GLN A O 1
ATOM 713 N N . ASP A 1 91 ? -6.871 -2.196 11.746 1.00 89.56 91 ASP A N 1
ATOM 714 C CA . ASP A 1 91 ? -8.058 -2.747 12.405 1.00 89.56 91 ASP A CA 1
ATOM 715 C C . ASP A 1 91 ? -9.344 -2.547 11.594 1.00 89.56 91 ASP A C 1
ATOM 717 O O . ASP A 1 91 ? -10.409 -3.029 11.988 1.00 89.56 91 ASP A O 1
ATOM 721 N N . ALA A 1 92 ? -9.269 -1.844 10.459 1.00 91.06 92 ALA A N 1
ATOM 722 C CA . ALA A 1 92 ? -10.411 -1.640 9.583 1.00 91.06 92 ALA A CA 1
ATOM 723 C C . ALA A 1 92 ? -10.975 -3.001 9.121 1.00 91.06 92 ALA A C 1
ATOM 725 O O . ALA A 1 92 ? -10.257 -3.789 8.494 1.00 91.06 92 ALA A O 1
ATOM 726 N N . PRO A 1 93 ? -12.256 -3.303 9.412 1.00 89.06 93 PRO A N 1
ATOM 727 C CA . PRO A 1 93 ? -12.835 -4.592 9.075 1.00 89.06 93 PRO A CA 1
ATOM 728 C C . PRO A 1 93 ? -13.033 -4.700 7.564 1.00 89.06 93 PRO A C 1
ATOM 730 O O . PRO A 1 93 ? -13.747 -3.896 6.964 1.00 89.06 93 PRO A O 1
ATOM 733 N N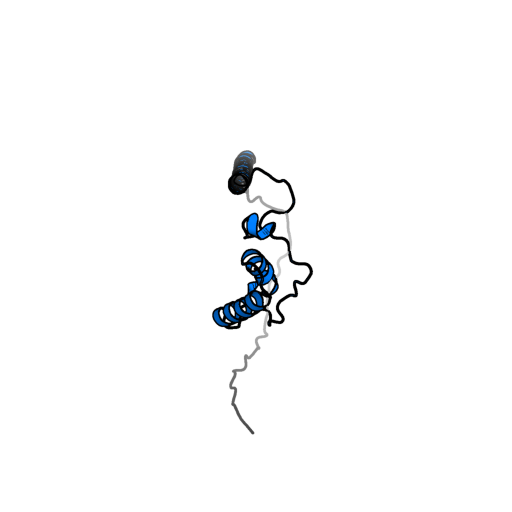 . ILE A 1 94 ? -12.448 -5.732 6.954 1.00 85.81 94 ILE A N 1
ATOM 734 C CA . ILE A 1 94 ? -12.658 -6.030 5.535 1.00 85.81 94 ILE A CA 1
ATOM 735 C C . ILE A 1 94 ? -14.127 -6.441 5.333 1.00 85.81 94 ILE A C 1
ATOM 737 O O . ILE A 1 94 ? -14.573 -7.422 5.941 1.00 85.81 94 ILE A O 1
ATOM 741 N N . PRO A 1 95 ? -14.901 -5.733 4.489 1.00 83.25 95 PRO A N 1
ATOM 742 C CA . PRO A 1 95 ? -16.289 -6.093 4.226 1.00 83.25 95 PRO A CA 1
ATOM 743 C C . PRO A 1 95 ? -16.408 -7.508 3.646 1.00 83.25 95 PRO A C 1
ATOM 745 O O . PRO A 1 95 ? -15.626 -7.908 2.791 1.00 83.25 95 PRO A O 1
ATOM 748 N N . SER A 1 96 ? -17.431 -8.266 4.040 1.00 82.94 96 SER A N 1
ATOM 749 C CA . SER A 1 96 ? -17.622 -9.658 3.584 1.00 82.94 96 SER A CA 1
ATOM 750 C C . SER A 1 96 ? -17.841 -9.807 2.073 1.00 82.94 96 SER A C 1
ATOM 752 O O . SER A 1 96 ? -17.586 -10.865 1.504 1.00 82.94 96 SER A O 1
ATOM 754 N N . HIS A 1 97 ? -18.319 -8.749 1.418 1.00 81.62 97 HIS A N 1
ATOM 755 C CA . HIS A 1 97 ? -18.513 -8.671 -0.029 1.00 81.62 97 HIS A CA 1
ATOM 756 C C . HIS A 1 97 ? -17.305 -8.066 -0.758 1.00 81.62 97 HIS A C 1
ATOM 758 O O . HIS A 1 97 ? -17.371 -7.875 -1.974 1.00 81.62 97 HIS A O 1
ATOM 764 N N . PHE A 1 98 ? -16.222 -7.751 -0.039 1.00 81.12 98 PHE A N 1
ATOM 765 C CA . PHE A 1 98 ? -15.010 -7.216 -0.635 1.00 81.12 98 PHE A CA 1
ATOM 766 C C . PHE A 1 98 ? -14.447 -8.214 -1.641 1.00 81.12 98 PHE A C 1
ATOM 768 O O . PHE A 1 98 ? -14.200 -9.384 -1.340 1.00 81.12 98 PHE A O 1
ATOM 775 N N . ARG A 1 99 ? -14.240 -7.728 -2.860 1.00 77.44 99 ARG A N 1
ATOM 776 C CA . ARG A 1 99 ? -13.521 -8.453 -3.895 1.00 77.44 99 ARG A CA 1
ATOM 777 C C . ARG A 1 99 ? -12.292 -7.652 -4.245 1.00 77.44 99 ARG A C 1
ATOM 779 O O . ARG A 1 99 ? -12.377 -6.444 -4.455 1.00 77.44 99 ARG A O 1
ATOM 786 N N . LEU A 1 100 ? -11.169 -8.354 -4.323 1.00 77.88 100 LEU A N 1
ATOM 787 C CA . LEU A 1 100 ? -9.929 -7.756 -4.778 1.00 77.88 100 LEU A CA 1
ATOM 788 C C . LEU A 1 100 ? -10.139 -7.115 -6.156 1.00 77.88 100 LEU A C 1
ATOM 790 O O . LEU A 1 100 ? -10.823 -7.707 -7.002 1.00 77.88 100 LEU A O 1
ATOM 794 N N . PRO A 1 101 ? -9.574 -5.919 -6.386 1.00 74.81 101 PRO A N 1
ATOM 795 C CA . PRO A 1 101 ? -9.593 -5.292 -7.694 1.00 74.81 101 PRO A CA 1
ATOM 796 C C . PRO A 1 101 ? -9.076 -6.255 -8.761 1.00 74.81 101 PRO A C 1
ATOM 798 O O . PRO A 1 101 ? -7.998 -6.829 -8.622 1.00 74.81 101 PRO A O 1
ATOM 801 N N . MET A 1 102 ? -9.841 -6.425 -9.837 1.00 78.38 102 MET A N 1
ATOM 802 C CA . MET A 1 102 ? -9.391 -7.127 -11.043 1.00 78.38 102 MET A CA 1
ATOM 803 C C . MET A 1 102 ? -8.506 -6.185 -11.872 1.00 78.38 102 MET A C 1
ATOM 805 O O . MET A 1 102 ? -8.854 -5.808 -12.988 1.00 78.38 102 MET A O 1
ATOM 809 N N . LEU A 1 103 ? -7.409 -5.738 -11.266 1.00 85.44 103 LEU A N 1
ATOM 810 C CA . LEU A 1 103 ? -6.411 -4.860 -11.860 1.00 85.44 103 LEU A CA 1
ATOM 811 C C . LEU A 1 103 ? -5.109 -5.645 -12.014 1.00 85.44 103 LEU A C 1
ATOM 813 O O . LEU A 1 103 ? -4.765 -6.453 -11.149 1.00 85.44 103 LEU A O 1
ATOM 817 N N . GLU A 1 104 ? -4.387 -5.402 -13.107 1.00 88.50 104 GLU A N 1
ATOM 818 C CA . GLU A 1 104 ? -3.045 -5.954 -13.273 1.00 88.50 104 GLU A CA 1
ATOM 819 C C . GLU A 1 104 ? -2.146 -5.505 -12.121 1.00 88.50 104 GLU A C 1
ATOM 821 O O . GLU A 1 104 ? -2.154 -4.342 -11.714 1.00 88.50 104 GLU A O 1
ATOM 826 N N . ALA A 1 105 ? -1.374 -6.439 -11.569 1.00 92.62 105 ALA A N 1
ATOM 827 C CA . ALA A 1 105 ? -0.501 -6.123 -10.453 1.00 92.62 105 ALA A CA 1
ATOM 828 C C . ALA A 1 105 ? 0.633 -5.190 -10.907 1.00 92.62 105 ALA A C 1
ATOM 830 O O . ALA A 1 105 ? 1.331 -5.475 -11.883 1.00 92.62 105 ALA A O 1
ATOM 831 N N . TYR A 1 106 ? 0.856 -4.112 -10.161 1.00 95.19 106 TYR A N 1
ATOM 832 C CA . TYR A 1 106 ? 1.949 -3.183 -10.387 1.00 95.19 106 TYR A CA 1
ATOM 833 C C . TYR A 1 106 ? 3.269 -3.815 -9.958 1.00 95.19 106 TYR A C 1
ATOM 835 O O . TYR A 1 106 ? 3.488 -4.101 -8.779 1.00 95.19 106 TYR A O 1
ATOM 843 N N . ASP A 1 107 ? 4.156 -4.030 -10.924 1.00 94.69 107 ASP A N 1
ATOM 844 C CA . ASP A 1 107 ? 5.477 -4.616 -10.702 1.00 94.69 107 ASP A CA 1
ATOM 845 C C . ASP A 1 107 ? 6.623 -3.600 -10.719 1.00 94.69 107 ASP A C 1
ATOM 847 O O . ASP A 1 107 ? 7.784 -3.983 -10.591 1.00 94.69 107 ASP A O 1
ATOM 851 N N . GLY A 1 108 ? 6.305 -2.309 -10.839 1.00 94.12 108 GLY A N 1
ATOM 852 C CA . GLY A 1 108 ? 7.292 -1.235 -10.931 1.00 94.12 108 GLY A CA 1
ATOM 853 C C . GLY A 1 108 ? 7.678 -0.850 -12.359 1.00 94.12 108 GLY A C 1
ATOM 854 O O . GLY A 1 108 ? 8.440 0.098 -12.522 1.00 94.12 108 GLY A O 1
ATOM 855 N N . SER A 1 109 ? 7.179 -1.557 -13.380 1.00 93.56 109 SER A N 1
ATOM 856 C CA . SER A 1 109 ? 7.519 -1.277 -14.783 1.00 93.56 109 SER A CA 1
ATOM 857 C C . SER A 1 109 ? 6.528 -0.358 -15.506 1.00 93.56 109 SER A C 1
ATOM 859 O O . SER A 1 109 ? 6.912 0.318 -16.462 1.00 93.56 109 SER A O 1
ATOM 861 N N . SER A 1 110 ? 5.265 -0.325 -15.072 1.00 91.56 110 SER A N 1
ATOM 862 C CA . SER A 1 110 ? 4.201 0.474 -15.690 1.00 91.56 110 SER A CA 1
ATOM 863 C C . SER A 1 110 ? 4.070 1.869 -15.059 1.00 91.56 110 SER A C 1
ATOM 865 O O . SER A 1 110 ? 4.837 2.260 -14.179 1.00 91.56 110 SER A O 1
ATOM 867 N N . ASN A 1 111 ? 3.110 2.671 -15.527 1.00 95.25 111 ASN A N 1
ATOM 868 C CA . ASN A 1 111 ? 2.868 4.001 -14.978 1.00 95.25 111 ASN A CA 1
ATOM 869 C C . ASN A 1 111 ? 2.156 3.913 -13.612 1.00 95.25 111 ASN A C 1
ATOM 871 O O . ASN A 1 111 ? 0.995 3.512 -13.528 1.00 95.25 111 ASN A O 1
ATOM 875 N N . LEU A 1 112 ? 2.835 4.340 -12.541 1.00 94.06 112 LEU A N 1
ATOM 876 C CA . LEU A 1 112 ? 2.281 4.334 -11.182 1.00 94.06 112 LEU A CA 1
ATOM 877 C C . LEU A 1 112 ? 1.036 5.222 -11.035 1.00 94.06 112 LEU A C 1
ATOM 879 O O . LEU A 1 112 ? 0.098 4.849 -10.336 1.00 94.06 112 LEU A O 1
ATOM 883 N N . THR A 1 113 ? 1.013 6.394 -11.675 1.00 96.12 113 THR A N 1
ATOM 884 C CA . THR A 1 113 ? -0.124 7.323 -11.599 1.00 96.12 113 THR A CA 1
ATOM 885 C C . THR A 1 113 ? -1.374 6.715 -12.227 1.00 96.12 113 THR A C 1
ATOM 887 O O . THR A 1 113 ? -2.456 6.806 -11.647 1.00 96.12 113 THR A O 1
ATOM 890 N N . GLU A 1 114 ? -1.231 6.065 -13.381 1.00 95.50 114 GLU A N 1
ATOM 891 C CA . GLU A 1 114 ? -2.325 5.344 -14.038 1.00 95.50 114 GLU A CA 1
ATOM 892 C C . GLU A 1 114 ? -2.833 4.191 -13.164 1.00 95.50 114 GLU A C 1
ATOM 894 O O . GLU A 1 114 ? -4.039 4.086 -12.938 1.00 95.50 114 GLU A O 1
ATOM 899 N N . HIS A 1 115 ? -1.923 3.398 -12.584 1.00 95.25 115 HIS A N 1
ATOM 900 C CA . HIS A 1 115 ? -2.270 2.297 -11.678 1.00 95.25 115 HIS A CA 1
ATOM 901 C C . HIS A 1 115 ? -3.049 2.775 -10.448 1.00 95.25 115 HIS A C 1
ATOM 903 O O . HIS A 1 115 ? -4.115 2.245 -10.139 1.00 95.25 115 HIS A O 1
ATOM 909 N N . VAL A 1 116 ? -2.554 3.815 -9.766 1.00 95.25 116 VAL A N 1
ATOM 910 C CA . VAL A 1 116 ? -3.220 4.399 -8.589 1.00 95.25 116 VAL A CA 1
ATOM 911 C C . VAL A 1 116 ? -4.590 4.966 -8.960 1.00 95.25 116 VAL A C 1
ATOM 913 O O . VAL A 1 116 ? -5.553 4.760 -8.224 1.00 95.25 116 VAL A O 1
ATOM 916 N N . THR A 1 117 ? -4.705 5.632 -10.110 1.00 96.12 117 THR A N 1
ATOM 917 C CA . THR A 1 117 ? -5.982 6.190 -10.580 1.00 96.12 117 THR A CA 1
ATOM 918 C C . THR A 1 117 ? -6.995 5.084 -10.870 1.00 96.12 117 THR A C 1
ATOM 920 O O . THR A 1 117 ? -8.135 5.164 -10.410 1.00 96.12 117 THR A O 1
ATOM 923 N N . ALA A 1 118 ? -6.587 4.030 -11.583 1.00 94.56 118 ALA A N 1
ATOM 924 C CA . ALA A 1 118 ? -7.446 2.891 -11.899 1.00 94.56 118 ALA A CA 1
ATOM 925 C C . ALA A 1 118 ? -7.909 2.160 -10.629 1.00 94.56 118 ALA A C 1
ATOM 927 O O . ALA A 1 118 ? -9.104 1.903 -10.459 1.00 94.56 118 ALA A O 1
ATOM 928 N N . PHE A 1 119 ? -6.980 1.898 -9.706 1.00 94.94 119 PHE A N 1
ATOM 929 C CA . PHE A 1 119 ? -7.278 1.305 -8.405 1.00 94.94 119 PHE A CA 1
ATOM 930 C C . PHE A 1 119 ? -8.280 2.150 -7.612 1.00 94.94 119 PHE A C 1
ATOM 932 O O . PHE A 1 119 ? -9.275 1.620 -7.118 1.00 94.94 119 PHE A O 1
ATOM 939 N N . HIS A 1 120 ? -8.053 3.465 -7.526 1.00 94.31 120 HIS A N 1
ATOM 940 C CA . HIS A 1 120 ? -8.929 4.377 -6.796 1.00 94.31 120 HIS A CA 1
ATOM 941 C C . HIS A 1 120 ? -10.348 4.3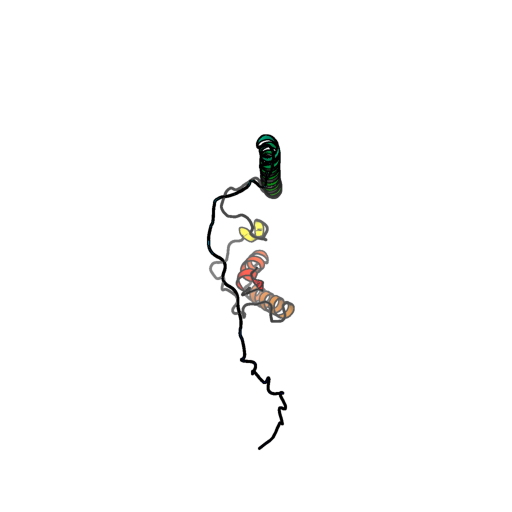74 -7.377 1.00 94.31 120 HIS A C 1
ATOM 943 O O . HIS A 1 120 ? -11.302 4.136 -6.644 1.00 94.31 120 HIS A O 1
ATOM 949 N N . VAL A 1 121 ? -10.498 4.535 -8.700 1.00 94.88 121 VAL A N 1
ATOM 950 C CA . VAL A 1 121 ? -11.809 4.487 -9.376 1.00 94.88 121 VAL A CA 1
ATOM 951 C C . VAL A 1 121 ? -12.548 3.180 -9.072 1.00 94.88 121 VAL A C 1
ATOM 953 O O . VAL A 1 121 ? -13.742 3.200 -8.765 1.00 94.88 121 VAL A O 1
ATOM 956 N N . GLN A 1 122 ? -11.848 2.045 -9.111 1.00 92.12 122 GLN A N 1
ATOM 957 C CA . GLN A 1 122 ? -12.443 0.741 -8.828 1.00 92.12 122 GLN A CA 1
ATOM 958 C C . GLN A 1 122 ? -12.872 0.592 -7.363 1.00 92.12 122 GLN A C 1
ATOM 960 O O . GLN A 1 122 ? -13.962 0.092 -7.086 1.00 92.12 122 GLN A O 1
ATOM 965 N N . MET A 1 123 ? -12.050 1.040 -6.418 1.00 92.44 123 MET A N 1
ATOM 966 C CA . MET A 1 123 ? -12.372 0.966 -4.993 1.00 92.44 123 MET A CA 1
ATOM 967 C C . MET A 1 123 ? -13.511 1.914 -4.603 1.00 92.44 123 MET A C 1
ATOM 969 O O . MET A 1 123 ? -14.377 1.530 -3.814 1.00 92.44 123 MET A O 1
ATOM 973 N N . THR A 1 124 ? -13.570 3.109 -5.202 1.00 92.81 124 THR A N 1
ATOM 974 C CA . THR A 1 124 ? -14.708 4.026 -5.056 1.00 92.81 124 THR A CA 1
ATOM 975 C C . THR A 1 124 ? -15.994 3.404 -5.602 1.00 92.81 124 THR A C 1
ATOM 977 O O . THR A 1 124 ? -17.035 3.510 -4.958 1.00 92.81 124 THR A O 1
ATOM 980 N N . LEU A 1 125 ? -15.939 2.705 -6.743 1.00 91.00 125 LEU A N 1
ATOM 981 C CA . LEU A 1 125 ? -17.100 2.004 -7.308 1.00 91.00 125 LEU A CA 1
ATOM 982 C C . LEU A 1 125 ? -17.636 0.914 -6.367 1.00 91.00 125 LEU A C 1
ATOM 984 O O . LEU A 1 125 ? -18.847 0.735 -6.260 1.00 91.00 125 LEU A O 1
ATOM 988 N N . TYR A 1 126 ? -16.747 0.211 -5.663 1.00 88.62 126 TYR A N 1
ATOM 989 C CA . TYR A 1 126 ? -17.134 -0.758 -4.636 1.00 88.62 126 TYR A CA 1
ATOM 990 C C . TYR A 1 126 ? -17.612 -0.116 -3.325 1.00 88.62 126 TYR A C 1
ATOM 992 O O . TYR A 1 126 ? -18.051 -0.837 -2.433 1.00 88.62 126 TYR A O 1
ATOM 1000 N N . GLY A 1 127 ? -17.547 1.212 -3.188 1.00 90.50 127 GLY A N 1
ATOM 1001 C CA . GLY A 1 127 ? -17.930 1.914 -1.963 1.00 90.50 127 GLY A CA 1
ATOM 1002 C C . GLY A 1 127 ? -17.005 1.606 -0.784 1.00 90.50 127 GLY A C 1
ATOM 1003 O O . GLY A 1 127 ? -17.456 1.576 0.360 1.00 90.50 127 GLY A O 1
ATOM 1004 N N . MET A 1 128 ? -15.730 1.317 -1.054 1.00 91.69 128 MET A N 1
ATOM 1005 C CA . MET A 1 128 ? -14.748 1.014 -0.012 1.00 91.69 128 MET A CA 1
ATOM 1006 C C . MET A 1 128 ? -14.293 2.288 0.702 1.00 91.69 128 MET A C 1
ATOM 1008 O O . MET A 1 128 ? -14.204 3.348 0.090 1.00 91.69 128 MET A O 1
ATOM 1012 N N . SER A 1 129 ? -13.986 2.180 1.995 1.00 92.94 129 SER A N 1
ATOM 1013 C CA . SER A 1 129 ? -13.383 3.279 2.755 1.00 92.94 129 SER A CA 1
ATOM 1014 C C . SER A 1 129 ? -11.888 3.393 2.469 1.00 92.94 129 SER A C 1
ATOM 1016 O O . SER A 1 129 ? -11.244 2.398 2.131 1.00 92.94 129 SER A O 1
ATOM 1018 N N . ASP A 1 130 ? -11.318 4.579 2.679 1.00 93.19 130 ASP A N 1
ATOM 1019 C CA . ASP A 1 130 ? -9.889 4.855 2.466 1.00 93.19 130 ASP A CA 1
ATOM 1020 C C . ASP A 1 130 ? -8.983 3.870 3.215 1.00 93.19 130 ASP A C 1
ATOM 1022 O O . ASP A 1 130 ? -7.991 3.394 2.668 1.00 93.19 130 ASP A O 1
ATOM 1026 N N . ALA A 1 131 ? -9.364 3.476 4.434 1.00 93.62 131 ALA A N 1
ATOM 1027 C CA . ALA A 1 131 ? -8.639 2.471 5.206 1.00 93.62 131 ALA A CA 1
ATOM 1028 C C . ALA A 1 131 ? -8.563 1.118 4.474 1.00 93.62 131 ALA A C 1
ATOM 1030 O O . ALA A 1 131 ? -7.486 0.532 4.348 1.00 93.62 131 ALA A O 1
ATOM 1031 N N . ILE A 1 132 ? -9.684 0.655 3.914 1.00 92.25 132 ILE A N 1
ATOM 1032 C CA . ILE A 1 132 ? -9.723 -0.574 3.114 1.00 92.25 132 ILE A CA 1
ATOM 1033 C C . ILE A 1 132 ? -8.985 -0.383 1.784 1.00 92.25 132 ILE A C 1
ATOM 1035 O O . ILE A 1 132 ? -8.317 -1.308 1.326 1.00 92.25 132 ILE A O 1
ATOM 1039 N N . MET A 1 133 ? -9.030 0.811 1.180 1.00 92.81 133 MET A N 1
ATOM 1040 C CA . MET A 1 133 ? -8.228 1.127 -0.009 1.00 92.81 133 MET A CA 1
ATOM 1041 C C . MET A 1 133 ? -6.732 0.986 0.268 1.00 92.81 133 MET A C 1
ATOM 1043 O O . MET A 1 133 ? -6.031 0.333 -0.501 1.00 92.81 133 MET A O 1
ATOM 1047 N N . CYS A 1 134 ? -6.240 1.524 1.383 1.00 92.44 134 CYS A N 1
ATOM 1048 C CA . CYS A 1 134 ? -4.841 1.394 1.775 1.00 92.44 134 CYS A CA 1
ATOM 1049 C C . CYS A 1 134 ? -4.435 -0.075 1.957 1.00 92.44 134 CYS A C 1
ATOM 1051 O O . CYS A 1 134 ? -3.443 -0.512 1.369 1.00 92.44 134 CYS A O 1
ATOM 1053 N N . GLN A 1 135 ? -5.223 -0.856 2.703 1.00 90.81 135 GLN A N 1
ATOM 1054 C CA . GLN A 1 135 ? -4.966 -2.288 2.891 1.00 90.81 135 GLN A CA 1
ATOM 1055 C C . GLN A 1 135 ? -4.952 -3.050 1.557 1.00 90.81 135 GLN A C 1
ATOM 1057 O O . GLN A 1 135 ? -4.032 -3.822 1.276 1.00 90.81 135 GLN A O 1
ATOM 1062 N N . ALA A 1 136 ? -5.961 -2.822 0.714 1.00 91.00 136 ALA A N 1
ATOM 1063 C CA . ALA A 1 136 ? -6.115 -3.515 -0.556 1.00 91.00 136 ALA A CA 1
ATOM 1064 C C . ALA A 1 136 ? -5.033 -3.121 -1.569 1.00 91.00 136 ALA A C 1
ATOM 1066 O O . ALA A 1 136 ? -4.629 -3.959 -2.372 1.00 91.00 136 ALA A O 1
ATOM 1067 N N . PHE A 1 137 ? -4.511 -1.893 -1.529 1.00 92.25 137 PHE A N 1
ATOM 1068 C CA . PHE A 1 137 ? -3.497 -1.442 -2.483 1.00 92.25 137 PHE A CA 1
ATOM 1069 C C . PHE A 1 137 ? -2.238 -2.314 -2.442 1.00 92.25 137 PHE A C 1
ATOM 1071 O O . PHE A 1 137 ? -1.714 -2.682 -3.494 1.00 92.25 137 PHE A O 1
ATOM 1078 N N . LEU A 1 138 ? -1.810 -2.747 -1.248 1.00 89.38 138 LEU A N 1
ATOM 1079 C CA . LEU A 1 138 ? -0.663 -3.651 -1.083 1.00 89.38 138 LEU A CA 1
ATOM 1080 C C . LEU A 1 138 ? -0.830 -4.973 -1.838 1.00 89.38 138 LEU A C 1
ATOM 1082 O O . LEU A 1 138 ? 0.148 -5.566 -2.293 1.00 89.38 138 LEU A O 1
ATOM 1086 N N . THR A 1 139 ? -2.068 -5.442 -1.993 1.00 88.31 139 THR A N 1
ATOM 1087 C CA . THR A 1 139 ? -2.356 -6.688 -2.714 1.00 88.31 139 THR A CA 1
ATOM 1088 C C . THR A 1 139 ? -2.159 -6.552 -4.223 1.00 88.31 139 THR A C 1
ATOM 1090 O O . THR A 1 139 ? -1.963 -7.557 -4.901 1.00 88.31 139 THR A O 1
ATOM 1093 N N . THR A 1 140 ? -2.141 -5.318 -4.736 1.00 92.12 140 THR A N 1
ATOM 1094 C CA . THR A 1 140 ? -1.896 -5.023 -6.151 1.00 92.12 140 THR A CA 1
ATOM 1095 C C . THR A 1 140 ? -0.411 -4.906 -6.488 1.00 92.12 140 THR A C 1
ATOM 1097 O O . THR A 1 140 ? -0.075 -4.769 -7.656 1.00 92.12 140 THR A O 1
ATOM 1100 N N . LEU A 1 141 ? 0.489 -4.968 -5.500 1.00 92.75 141 LEU A N 1
ATOM 1101 C CA . LEU A 1 141 ? 1.932 -4.849 -5.711 1.00 92.75 141 LEU A CA 1
ATOM 1102 C C . LEU A 1 141 ? 2.583 -6.222 -5.928 1.00 92.75 141 LEU A C 1
ATOM 1104 O O . LEU A 1 141 ? 2.324 -7.183 -5.191 1.00 92.75 141 LEU A O 1
ATOM 1108 N N . ARG A 1 142 ? 3.483 -6.305 -6.912 1.00 93.69 142 ARG A N 1
ATOM 1109 C CA . ARG A 1 142 ? 4.239 -7.515 -7.276 1.00 93.69 142 ARG A CA 1
ATOM 1110 C C . ARG A 1 142 ? 5.718 -7.192 -7.505 1.00 93.69 142 ARG A C 1
ATOM 1112 O O . ARG A 1 142 ? 6.090 -6.051 -7.745 1.00 93.69 142 ARG A O 1
ATOM 1119 N N . GLY A 1 143 ? 6.573 -8.213 -7.465 1.00 92.75 143 GLY A N 1
ATOM 1120 C CA . GLY A 1 143 ? 7.978 -8.083 -7.856 1.00 92.75 143 GLY A CA 1
ATOM 1121 C C . GLY A 1 143 ? 8.716 -7.043 -7.015 1.00 92.75 143 GLY A C 1
ATOM 1122 O O . GLY A 1 143 ? 8.520 -6.982 -5.804 1.00 92.75 143 GLY A O 1
ATOM 1123 N N . ILE A 1 144 ? 9.529 -6.210 -7.668 1.00 91.25 144 ILE A N 1
ATOM 1124 C CA . ILE A 1 144 ? 10.334 -5.173 -7.002 1.00 91.25 144 ILE A CA 1
ATOM 1125 C C . ILE A 1 144 ? 9.486 -4.097 -6.311 1.00 91.25 144 ILE A C 1
ATOM 1127 O O . ILE A 1 144 ? 9.964 -3.448 -5.388 1.00 91.25 144 ILE A O 1
ATOM 1131 N N . ALA A 1 145 ? 8.224 -3.919 -6.715 1.00 91.94 145 ALA A N 1
ATOM 1132 C CA . ALA A 1 145 ? 7.324 -2.952 -6.091 1.00 91.94 145 ALA A CA 1
ATOM 1133 C C . ALA A 1 145 ? 6.798 -3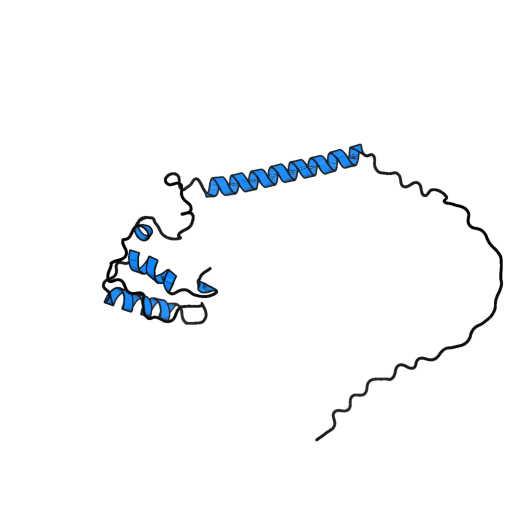.413 -4.720 1.00 91.94 145 ALA A C 1
ATOM 1135 O O . ALA A 1 145 ? 6.202 -2.617 -3.999 1.00 91.94 145 ALA A O 1
ATOM 1136 N N . ARG A 1 146 ? 6.992 -4.688 -4.358 1.00 88.56 146 ARG A N 1
ATOM 1137 C CA . ARG A 1 146 ? 6.494 -5.262 -3.100 1.00 88.56 146 ARG A CA 1
ATOM 1138 C C . ARG A 1 146 ? 7.420 -5.025 -1.900 1.00 88.56 146 ARG A C 1
ATOM 1140 O O . ARG A 1 146 ? 6.949 -5.162 -0.772 1.00 88.56 146 ARG A O 1
ATOM 1147 N N . GLY A 1 147 ? 8.673 -4.635 -2.149 1.00 76.75 147 GLY A N 1
ATOM 1148 C CA . GLY A 1 147 ? 9.724 -4.473 -1.135 1.00 76.75 147 GLY A CA 1
ATOM 1149 C C . GLY A 1 147 ? 10.704 -5.635 -1.088 1.00 76.75 147 GLY A C 1
ATOM 1150 O O . GLY A 1 147 ? 10.258 -6.796 -1.232 1.00 76.75 147 GLY A O 1
#

Foldseek 3Di:
DDDDDDDDDDDDDDDDDDDDDDDDDDDDDDDDDPPPPDPDPVVVVVVVVVVVVVVVVVVVVVVVVVVVVVVVDPDDDDPPPDDVDDPCLVPPDDDPPDDQDPDAADAPPDDPVVRLVSLVVVCVVVVHDPSVSVVSNLVSHDHPRND

Solvent-accessible surface area (backbone atoms only — not comparable to full-atom values): 10018 Å² total; per-residue (Å²): 136,87,83,86,85,84,87,75,85,83,82,84,86,85,85,89,84,86,86,90,86,88,90,81,83,89,78,90,78,84,88,81,81,78,81,73,77,72,76,59,67,65,67,54,46,58,53,54,51,50,52,52,51,52,52,51,52,52,54,49,50,53,48,51,54,57,45,63,72,52,67,82,64,87,82,80,96,66,95,75,79,76,69,95,62,56,68,73,39,69,69,48,78,80,57,92,81,66,69,82,77,97,58,85,59,46,44,72,82,71,64,63,69,60,52,53,50,53,50,48,57,52,39,55,74,70,66,55,52,69,41,55,47,58,60,53,52,61,74,37,40,30,72,78,53,58,112

Organism: Ensete ventricosum (NCBI:txid4639)

pLDDT: mean 74.04, std 20.42, range [35.84, 96.62]